Protein AF-A0A379FTN5-F1 (afdb_monomer)

Organism: Providencia rettgeri (NCBI:txid587)

Mean predicted aligned error: 8.95 Å

pLDDT: mean 90.16, std 12.16, range [34.38, 98.44]

Sequence (140 aa):
MTNKAKPIEITTGHDIQV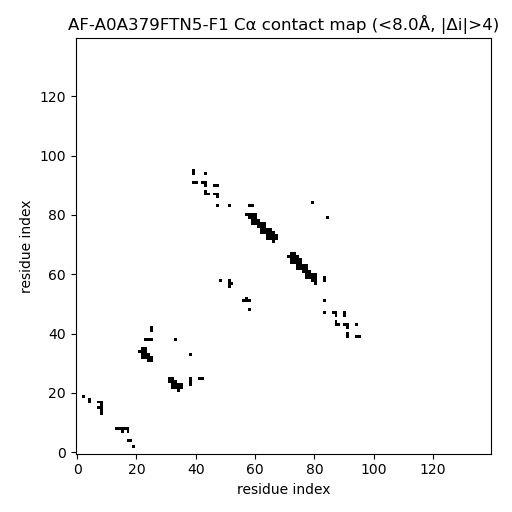ITREVYFVQPCNKSYFTEDAAINKYAHILASDEFSKLGKPTNEPDIKTQLPDGTPAFKRGAMLPEYIDRQAEIYRDLKRKLKKEKYILQLEKEWQKANTRFEEAKEDAVIKYGRLQEAITNK

Secondary structure (DSSP, 8-state):
-----HHHHHHTTTSS-------EE-TT-TT-EE-HHHHHHHHHHHHHHHHHHHTT--SBPPPEEEE-TTS-EEEEPPPBPHHHHHHHHHHHHHHHHHHHHHHHHHHHHHHHHHHHHHHHHHHHHHHHHHHHHHHHHHT-

Radius of gyration: 29.17 Å; Cα contacts (8 Å, |Δi|>4): 92; chains: 1; bounding box: 61×40×94 Å

Nearest PDB structures (foldseek):
  8qa2-assembly1_D  TM=3.337E-01  e=4.564E+00  Homo sapiens
  8qa3-assembly1_G  TM=3.221E-01  e=5.183E+00  Homo sapiens
  7qew-assembly1_G  TM=2.964E-01  e=5.183E+00  Homo sapiens
  8qa0-assembly1_G  TM=3.117E-01  e=7.125E+00  Homo sapiens
  4i3h-assembly1_B  TM=2.511E-01  e=8.091E+00  Streptococcus pneumoniae TIGR4

Solvent-accessible surface area (backbone atoms only — not comparable to full-atom values): 8169 Å² total; per-residue (Å²): 133,90,82,76,67,58,71,65,24,64,75,48,77,58,77,47,84,78,81,88,75,86,70,34,73,48,88,89,52,90,84,54,79,24,50,67,70,55,31,46,48,52,49,18,46,51,52,40,51,51,55,31,54,78,68,74,44,78,57,44,48,74,67,41,83,44,61,46,99,87,66,49,82,42,71,45,77,34,56,71,34,67,69,47,54,52,48,23,50,51,47,31,53,52,51,52,53,52,51,53,50,53,54,49,50,56,48,50,52,53,53,48,52,55,52,48,53,54,49,52,53,51,50,53,51,49,53,54,53,49,51,55,50,52,52,62,63,70,78,106

Foldseek 3Di:
DDPPPPPPCVVVVNPDDDDDDDWDDEPPPVDDTHDPLVNLLVNLLVVLVVVCVVVVHDQFDDWDWDADPVRHIDIHTGHGDPVSVVSSVVSSVVSVVVVVVVVVVVVVVVVVVVVVVVVVVVVVVVVVVVVVVVVVVVVD

Structure (mmCIF, N/CA/C/O backbone):
data_AF-A0A379FTN5-F1
#
_entry.id   AF-A0A379FTN5-F1
#
loop_
_atom_site.group_PDB
_atom_site.id
_atom_site.type_symbol
_atom_site.label_atom_id
_atom_site.label_alt_id
_atom_site.label_comp_id
_atom_site.label_asym_id
_atom_site.label_entity_id
_atom_site.label_seq_id
_atom_site.pdbx_PDB_ins_code
_atom_site.Cartn_x
_atom_site.Cartn_y
_atom_site.Cartn_z
_atom_site.occupancy
_atom_site.B_iso_or_equiv
_atom_site.auth_seq_id
_atom_site.auth_comp_id
_atom_site.auth_asym_id
_atom_site.auth_atom_id
_atom_site.pdbx_PDB_model_num
ATOM 1 N N . MET A 1 1 ? 20.422 -5.233 -5.081 1.00 34.38 1 MET A N 1
ATOM 2 C CA . MET A 1 1 ? 21.418 -5.647 -4.069 1.00 34.38 1 MET A CA 1
ATOM 3 C C . MET A 1 1 ? 21.218 -7.124 -3.758 1.00 34.38 1 MET A C 1
ATOM 5 O O . MET A 1 1 ? 20.137 -7.501 -3.329 1.00 34.38 1 MET A O 1
ATOM 9 N N . THR A 1 2 ? 22.209 -7.972 -4.032 1.00 41.53 2 THR A N 1
ATOM 10 C CA . THR A 1 2 ? 22.182 -9.409 -3.708 1.00 41.53 2 THR A CA 1
ATOM 11 C C . THR A 1 2 ? 22.594 -9.616 -2.251 1.00 41.53 2 THR A C 1
ATOM 13 O O . THR A 1 2 ? 23.786 -9.678 -1.951 1.00 41.53 2 THR A O 1
ATOM 16 N N . ASN A 1 3 ? 21.621 -9.701 -1.344 1.00 52.28 3 ASN A N 1
ATOM 17 C CA . ASN A 1 3 ? 21.870 -10.051 0.054 1.00 52.28 3 ASN A CA 1
ATOM 18 C C . ASN A 1 3 ? 22.209 -11.543 0.155 1.00 52.28 3 ASN A C 1
ATOM 20 O O . ASN A 1 3 ? 21.334 -12.402 0.122 1.00 52.28 3 ASN A O 1
ATOM 24 N N . LYS A 1 4 ? 23.505 -11.852 0.237 1.00 55.78 4 LYS A N 1
ATOM 25 C CA . LYS A 1 4 ? 24.010 -13.195 0.537 1.00 55.78 4 LYS A CA 1
ATOM 26 C C . LYS A 1 4 ? 23.887 -13.414 2.049 1.00 55.78 4 LYS A C 1
ATOM 28 O O . LYS A 1 4 ? 24.722 -12.922 2.800 1.00 55.78 4 LYS A O 1
ATOM 33 N N . ALA A 1 5 ? 22.866 -14.153 2.478 1.00 56.31 5 ALA A N 1
ATOM 34 C CA . ALA A 1 5 ? 22.556 -14.502 3.871 1.00 56.31 5 ALA A CA 1
ATOM 35 C C . ALA A 1 5 ? 23.572 -15.465 4.538 1.00 56.31 5 ALA A C 1
ATOM 37 O O . ALA A 1 5 ? 23.216 -16.356 5.295 1.00 56.31 5 ALA A O 1
ATOM 38 N N . LYS A 1 6 ? 24.865 -15.317 4.250 1.00 58.50 6 LYS A N 1
ATOM 39 C CA . LYS A 1 6 ? 25.876 -16.347 4.524 1.00 58.50 6 LYS A CA 1
ATOM 40 C C . LYS A 1 6 ? 26.436 -16.440 5.962 1.00 58.50 6 LYS A C 1
ATOM 42 O O . LYS A 1 6 ? 26.959 -17.501 6.264 1.00 58.50 6 LYS A O 1
ATOM 47 N N . PRO A 1 7 ? 26.362 -15.448 6.877 1.00 68.81 7 PRO A N 1
ATOM 48 C CA . PRO A 1 7 ? 27.017 -15.597 8.191 1.00 68.81 7 PRO A CA 1
ATOM 49 C C . PRO A 1 7 ? 26.287 -16.501 9.205 1.00 68.81 7 PRO A C 1
ATOM 51 O O . PRO A 1 7 ? 26.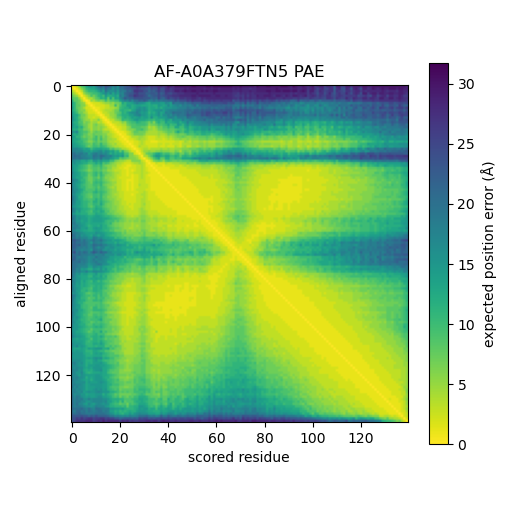924 -17.286 9.905 1.00 68.81 7 PRO A O 1
ATOM 54 N N . ILE A 1 8 ? 24.958 -16.397 9.306 1.00 69.12 8 ILE A N 1
ATOM 55 C CA . ILE A 1 8 ? 24.173 -17.053 10.374 1.00 69.12 8 ILE A CA 1
ATOM 56 C C . ILE A 1 8 ? 23.905 -18.527 10.053 1.00 69.12 8 ILE A C 1
ATOM 58 O O . ILE A 1 8 ? 24.042 -19.384 10.925 1.00 69.12 8 ILE A O 1
ATOM 62 N N . GLU A 1 9 ? 23.586 -18.833 8.796 1.00 68.50 9 GLU A N 1
ATOM 63 C CA . GLU A 1 9 ? 23.308 -20.203 8.342 1.00 68.50 9 GLU A CA 1
ATOM 64 C C . GLU A 1 9 ? 24.553 -21.093 8.491 1.00 68.50 9 GLU A C 1
ATOM 66 O O . GLU A 1 9 ? 24.469 -22.198 9.015 1.00 68.50 9 GLU A O 1
ATOM 71 N N . ILE A 1 10 ? 25.738 -20.572 8.142 1.00 75.69 10 ILE A N 1
ATOM 72 C CA . ILE A 1 10 ? 27.012 -21.296 8.291 1.00 75.69 10 ILE A CA 1
ATOM 73 C C . ILE A 1 10 ? 27.337 -21.553 9.770 1.00 75.69 10 ILE A C 1
ATOM 75 O O . ILE A 1 10 ? 27.762 -22.648 10.125 1.00 75.69 10 ILE A O 1
ATOM 79 N N . THR A 1 11 ? 27.107 -20.567 10.643 1.00 75.12 11 THR A N 1
ATOM 80 C CA . THR A 1 11 ? 27.388 -20.683 12.088 1.00 75.12 11 THR A CA 1
ATOM 81 C C . THR A 1 11 ? 26.477 -21.703 12.778 1.00 75.12 11 THR A C 1
ATOM 83 O O . THR A 1 11 ? 26.866 -22.313 13.768 1.00 75.12 11 THR A O 1
ATOM 86 N N . THR A 1 12 ? 25.270 -21.906 12.250 1.00 77.94 12 THR A N 1
ATOM 87 C CA . THR A 1 12 ? 24.256 -22.811 12.814 1.00 77.94 12 THR A CA 1
ATOM 88 C C . THR A 1 12 ? 24.236 -24.180 12.140 1.00 77.94 12 THR A C 1
ATOM 90 O O . THR A 1 12 ? 23.307 -24.943 12.355 1.00 77.94 12 THR A O 1
ATOM 93 N N . GLY A 1 13 ? 25.214 -24.504 11.287 1.00 79.75 13 GLY A N 1
ATOM 94 C CA . GLY A 1 13 ? 25.209 -25.779 10.564 1.00 79.75 13 GLY A CA 1
ATOM 95 C C . GLY A 1 13 ? 24.035 -25.934 9.589 1.00 79.75 13 GLY A C 1
ATOM 96 O O . GLY A 1 13 ? 23.732 -27.051 9.190 1.00 79.75 13 GLY A O 1
ATOM 97 N N . HIS A 1 14 ? 23.423 -24.826 9.156 1.00 76.62 14 HIS A N 1
ATOM 98 C CA . HIS A 1 14 ? 22.180 -24.758 8.376 1.00 76.62 14 HIS A CA 1
ATOM 99 C C . HIS A 1 14 ? 20.909 -25.172 9.137 1.00 76.62 14 HIS A C 1
ATOM 101 O O . HIS A 1 14 ? 19.857 -25.318 8.513 1.00 76.62 14 HIS A O 1
ATOM 107 N N . ASP A 1 15 ? 20.961 -25.273 10.469 1.00 82.38 15 ASP A N 1
ATOM 108 C CA . ASP A 1 15 ? 19.770 -25.497 11.300 1.00 82.38 15 ASP A CA 1
ATOM 109 C C . ASP A 1 15 ? 18.821 -24.283 11.298 1.00 82.38 15 ASP A C 1
ATOM 111 O O . ASP A 1 15 ? 17.623 -24.415 11.555 1.00 82.38 15 ASP A O 1
ATOM 115 N N . ILE A 1 16 ? 19.332 -23.087 10.977 1.00 77.06 16 ILE A N 1
ATOM 116 C CA . ILE A 1 16 ? 18.539 -21.865 10.811 1.00 77.06 16 ILE A CA 1
ATOM 117 C C . ILE A 1 16 ? 18.613 -21.396 9.356 1.00 77.06 16 ILE A C 1
ATOM 119 O O . ILE A 1 16 ? 19.700 -21.155 8.838 1.00 77.06 16 ILE A O 1
ATOM 123 N N . GLN A 1 17 ? 17.449 -21.196 8.726 1.00 77.31 17 GLN A N 1
ATOM 124 C CA . GLN A 1 17 ? 17.321 -20.574 7.402 1.00 77.31 17 GLN A CA 1
ATOM 125 C C . GLN A 1 17 ? 16.958 -19.092 7.527 1.00 77.31 17 GLN A C 1
ATOM 127 O O . GLN A 1 17 ? 15.983 -18.730 8.194 1.00 77.31 17 GLN A O 1
ATOM 132 N N . VAL A 1 18 ? 17.711 -18.222 6.854 1.00 77.06 18 VAL A N 1
ATOM 133 C CA . VAL A 1 18 ? 17.463 -16.779 6.835 1.00 77.06 18 VAL A CA 1
ATOM 134 C C . VAL A 1 18 ? 16.762 -16.402 5.532 1.00 77.06 18 VAL A C 1
ATOM 136 O O . VAL A 1 18 ? 17.358 -16.371 4.459 1.00 77.06 18 VAL A O 1
ATOM 139 N N . ILE A 1 19 ? 15.482 -16.042 5.635 1.00 77.12 19 ILE A N 1
ATOM 140 C CA . ILE A 1 19 ? 14.673 -15.623 4.485 1.00 77.12 19 ILE A CA 1
ATOM 141 C C . ILE A 1 19 ? 14.577 -14.097 4.456 1.00 77.12 19 ILE A C 1
ATOM 143 O O . ILE A 1 19 ? 14.063 -13.471 5.386 1.00 77.12 19 ILE A O 1
ATOM 147 N N . THR A 1 20 ? 15.035 -13.483 3.365 1.00 81.38 20 THR A N 1
ATOM 148 C CA . THR A 1 20 ? 14.809 -12.058 3.106 1.00 81.38 20 THR A CA 1
ATOM 149 C C . THR A 1 20 ? 13.404 -11.843 2.549 1.00 81.38 20 THR A C 1
ATOM 151 O O . THR A 1 20 ? 12.970 -12.523 1.622 1.00 81.38 20 THR A O 1
ATOM 154 N N . ARG A 1 21 ? 12.675 -10.878 3.116 1.00 81.06 21 ARG A N 1
ATOM 155 C CA . ARG A 1 21 ? 11.342 -10.480 2.646 1.00 81.06 21 ARG A CA 1
ATOM 156 C C . ARG A 1 21 ? 11.195 -8.968 2.666 1.00 81.06 21 ARG A C 1
ATOM 158 O O . ARG A 1 21 ? 11.760 -8.307 3.536 1.00 81.06 21 ARG A O 1
ATOM 165 N N . GLU A 1 22 ? 10.423 -8.443 1.724 1.00 86.50 22 GLU A N 1
ATOM 166 C CA . GLU A 1 22 ? 10.008 -7.043 1.748 1.00 86.50 22 GLU A CA 1
ATOM 167 C C . GLU A 1 22 ? 9.098 -6.801 2.956 1.00 86.50 22 GLU A C 1
ATOM 169 O O . GLU A 1 22 ? 8.209 -7.602 3.265 1.00 86.50 22 GLU A O 1
ATOM 174 N N . VAL A 1 23 ? 9.352 -5.704 3.666 1.00 88.62 23 VAL A N 1
ATOM 175 C CA . VAL A 1 23 ? 8.575 -5.283 4.831 1.00 88.62 23 VAL A CA 1
ATOM 176 C C . VAL A 1 23 ? 8.198 -3.818 4.696 1.00 88.62 23 VAL A C 1
ATOM 178 O O . VAL A 1 23 ? 8.932 -3.018 4.120 1.00 88.62 23 VAL A O 1
ATOM 181 N N . TYR A 1 24 ? 7.051 -3.477 5.263 1.00 89.81 24 TYR A N 1
ATOM 182 C CA . TYR A 1 24 ? 6.434 -2.166 5.152 1.00 89.81 24 TYR A CA 1
ATOM 183 C C . TYR A 1 24 ? 6.297 -1.566 6.546 1.00 89.81 24 TYR A C 1
ATOM 185 O O . TYR A 1 24 ? 6.015 -2.278 7.510 1.00 89.81 24 TYR A O 1
ATOM 193 N N . PHE A 1 25 ? 6.470 -0.255 6.661 1.00 89.94 25 PHE A N 1
ATOM 194 C CA . PHE A 1 25 ? 6.191 0.489 7.885 1.00 89.94 25 PHE A CA 1
ATOM 195 C C . PHE A 1 25 ? 5.044 1.464 7.617 1.00 89.94 25 PHE A C 1
ATOM 197 O O . PHE A 1 25 ? 4.897 1.971 6.508 1.00 89.94 25 PHE A O 1
ATOM 204 N N . VAL A 1 26 ? 4.218 1.718 8.629 1.00 88.12 26 VAL A N 1
ATOM 205 C CA . VAL A 1 26 ? 3.073 2.633 8.521 1.00 88.12 26 VAL A CA 1
ATOM 206 C C . VAL A 1 26 ? 3.236 3.716 9.574 1.00 88.12 26 VAL A C 1
ATOM 208 O O . VAL A 1 26 ? 3.224 3.420 10.766 1.00 88.12 26 VAL A O 1
ATOM 211 N N . GLN A 1 27 ? 3.389 4.973 9.163 1.00 84.94 27 GLN A N 1
ATOM 212 C CA . GLN A 1 27 ? 3.440 6.098 10.099 1.00 84.94 27 GLN A CA 1
ATOM 213 C C . GLN A 1 27 ? 2.025 6.495 10.555 1.00 84.94 27 GLN A C 1
ATOM 215 O O . GLN A 1 27 ? 1.091 6.411 9.755 1.00 84.94 27 GLN A O 1
ATOM 220 N N . PRO A 1 28 ? 1.840 6.901 11.829 1.00 77.31 28 PRO A N 1
ATOM 221 C CA . PRO A 1 28 ? 2.860 7.198 12.850 1.00 77.31 28 PRO A CA 1
ATOM 222 C C . PRO A 1 28 ? 3.274 6.003 13.746 1.00 77.31 28 PRO A C 1
ATOM 224 O O . PRO A 1 28 ? 3.774 6.199 14.853 1.00 77.31 28 PRO A O 1
ATOM 227 N N . CYS A 1 29 ? 3.059 4.743 13.344 1.00 72.06 29 CYS A N 1
ATOM 228 C CA . CYS A 1 29 ? 3.434 3.583 14.165 1.00 72.06 29 CYS A CA 1
ATOM 229 C C . CYS A 1 29 ? 4.958 3.337 14.134 1.00 72.06 29 CYS A C 1
ATOM 231 O O . CYS A 1 29 ? 5.471 2.605 13.294 1.00 72.06 29 CYS A O 1
ATOM 233 N N . ASN A 1 30 ? 5.691 3.918 15.087 1.00 63.62 30 ASN A N 1
ATOM 234 C CA . ASN A 1 30 ? 7.161 4.010 15.067 1.00 63.62 30 ASN A CA 1
ATOM 235 C C . ASN A 1 30 ? 7.958 2.695 15.244 1.00 63.62 30 ASN A C 1
ATOM 237 O O . ASN A 1 30 ? 9.183 2.759 15.306 1.00 63.62 30 ASN A O 1
ATOM 241 N N . LYS A 1 31 ? 7.331 1.512 15.376 1.00 67.44 31 LYS A N 1
ATOM 242 C CA . LYS A 1 31 ? 8.059 0.270 15.743 1.00 67.44 31 LYS A CA 1
ATOM 243 C C . LYS A 1 31 ? 7.553 -1.035 15.113 1.00 67.44 31 LYS A C 1
ATOM 245 O O . LYS A 1 31 ? 7.967 -2.106 15.548 1.00 67.44 31 LYS A O 1
ATOM 250 N N . SER A 1 32 ? 6.671 -0.986 14.116 1.00 79.69 32 SER A N 1
ATOM 251 C CA . SER A 1 32 ? 6.078 -2.207 13.554 1.00 79.69 32 SER A CA 1
ATOM 252 C C . SER A 1 32 ? 6.373 -2.353 12.067 1.00 79.69 32 SER A C 1
ATOM 254 O O . SER A 1 32 ? 6.045 -1.475 11.272 1.00 79.69 32 SER A O 1
ATOM 256 N N . TYR A 1 33 ? 6.971 -3.492 11.719 1.00 87.06 33 TYR A N 1
ATOM 257 C CA . TYR A 1 33 ? 7.145 -3.951 10.347 1.00 87.06 33 TYR A CA 1
ATOM 258 C C . TYR A 1 33 ? 6.000 -4.890 9.980 1.00 87.06 33 TYR A C 1
ATOM 260 O O . TYR A 1 33 ? 5.640 -5.781 10.752 1.00 87.06 33 TYR A O 1
ATOM 268 N N . PHE A 1 34 ? 5.445 -4.700 8.794 1.00 89.50 34 PHE A N 1
ATOM 269 C CA . PHE A 1 34 ? 4.262 -5.395 8.314 1.00 89.50 34 PHE A CA 1
ATOM 270 C C . PHE A 1 34 ? 4.538 -6.073 6.974 1.00 89.50 34 PHE A C 1
ATOM 272 O O . PHE A 1 34 ? 5.400 -5.644 6.204 1.00 89.50 34 PHE A O 1
ATOM 279 N N . THR A 1 35 ? 3.761 -7.110 6.670 1.00 91.75 35 THR A N 1
ATOM 280 C CA . THR A 1 35 ? 3.547 -7.521 5.277 1.00 91.75 35 THR A CA 1
ATOM 281 C C . THR A 1 35 ? 2.778 -6.422 4.539 1.00 91.75 35 THR A C 1
ATOM 283 O O . THR A 1 35 ? 2.126 -5.596 5.177 1.00 91.75 35 THR A O 1
ATOM 286 N N . GLU A 1 36 ? 2.814 -6.417 3.205 1.00 93.19 36 GLU A N 1
ATOM 287 C CA . GLU A 1 36 ? 2.089 -5.421 2.399 1.00 93.19 36 GLU A CA 1
ATOM 288 C C . GLU A 1 36 ? 0.605 -5.345 2.786 1.00 93.19 36 GLU A C 1
ATOM 290 O O . GLU A 1 36 ? 0.091 -4.280 3.120 1.00 93.19 36 GLU A O 1
ATOM 295 N N . ASP A 1 37 ? -0.067 -6.495 2.839 1.00 94.19 37 ASP A N 1
ATOM 296 C CA . ASP A 1 37 ? -1.489 -6.563 3.171 1.00 94.19 37 ASP A CA 1
ATOM 297 C C . ASP A 1 37 ? -1.790 -6.059 4.585 1.00 94.19 37 ASP A C 1
ATOM 299 O O . ASP A 1 37 ? -2.777 -5.346 4.786 1.00 94.19 37 ASP A O 1
ATOM 303 N N . ALA A 1 38 ? -0.933 -6.380 5.558 1.00 93.62 38 ALA A N 1
ATOM 304 C CA . ALA A 1 38 ? -1.090 -5.899 6.924 1.00 93.62 38 ALA A CA 1
ATOM 305 C C . ALA A 1 38 ? -0.837 -4.387 7.028 1.00 93.62 38 ALA A C 1
ATOM 307 O O . ALA A 1 38 ? -1.554 -3.702 7.758 1.00 93.62 38 ALA A O 1
ATOM 308 N N . ALA A 1 39 ? 0.125 -3.853 6.270 1.00 94.38 39 ALA A N 1
ATOM 309 C CA . ALA A 1 39 ? 0.398 -2.422 6.208 1.00 94.38 39 ALA A CA 1
ATOM 310 C C . ALA A 1 39 ? -0.780 -1.653 5.607 1.00 94.38 39 ALA A C 1
ATOM 312 O O . ALA A 1 39 ? -1.238 -0.678 6.200 1.00 94.38 39 ALA A O 1
ATOM 313 N N . ILE A 1 40 ? -1.325 -2.123 4.480 1.00 96.12 40 ILE A N 1
ATOM 314 C CA . ILE A 1 40 ? -2.492 -1.501 3.843 1.00 96.12 40 ILE A CA 1
ATOM 315 C C . ILE A 1 40 ? -3.696 -1.558 4.781 1.00 96.12 40 ILE A C 1
ATOM 317 O O . ILE A 1 40 ? -4.382 -0.555 4.951 1.00 96.12 40 ILE A O 1
ATOM 321 N N . ASN A 1 41 ? -3.938 -2.699 5.432 1.00 95.94 41 ASN A N 1
ATOM 322 C CA . ASN A 1 41 ? -5.033 -2.836 6.392 1.00 95.94 41 ASN A CA 1
ATOM 323 C C . ASN A 1 41 ? -4.879 -1.875 7.578 1.00 95.94 41 ASN A C 1
ATOM 325 O O . ASN A 1 41 ? -5.833 -1.197 7.964 1.00 95.94 41 ASN A O 1
ATOM 329 N N . LYS A 1 42 ? -3.661 -1.764 8.121 1.00 94.94 42 LYS A N 1
ATOM 330 C CA . LYS A 1 42 ? -3.351 -0.828 9.202 1.00 94.94 42 LYS A CA 1
ATOM 331 C C . LYS A 1 42 ? -3.546 0.621 8.765 1.00 94.94 42 LYS A C 1
ATOM 333 O O . LYS A 1 42 ? -4.114 1.404 9.523 1.00 94.94 42 LYS A O 1
ATOM 338 N N . TYR A 1 43 ? -3.105 0.970 7.562 1.00 95.62 43 TYR A N 1
ATOM 339 C CA . TYR A 1 43 ? -3.256 2.314 7.022 1.00 95.62 43 TYR A CA 1
ATOM 340 C C . TYR A 1 43 ? -4.725 2.655 6.751 1.00 95.62 43 TYR A C 1
ATOM 342 O O . TYR A 1 43 ? -5.183 3.720 7.154 1.00 95.62 43 TYR A O 1
ATOM 350 N N . ALA A 1 44 ? -5.499 1.718 6.196 1.00 97.19 44 ALA A N 1
ATOM 351 C CA . ALA A 1 44 ? -6.941 1.867 6.012 1.00 97.19 44 ALA A CA 1
ATOM 352 C C . ALA A 1 44 ? -7.663 2.144 7.337 1.00 97.19 44 ALA A C 1
ATOM 354 O O . ALA A 1 44 ? -8.501 3.037 7.405 1.00 97.19 44 ALA A O 1
ATOM 355 N N . HIS A 1 45 ? -7.292 1.434 8.408 1.00 95.31 45 HIS A N 1
ATOM 356 C CA . HIS A 1 45 ? -7.826 1.694 9.744 1.00 95.31 45 HIS A CA 1
ATOM 357 C C . HIS A 1 45 ? -7.473 3.097 10.256 1.00 95.31 45 HIS A C 1
ATOM 359 O O . HIS A 1 45 ? -8.308 3.750 10.871 1.00 95.31 45 HIS A O 1
ATOM 365 N N . ILE A 1 46 ? -6.241 3.571 10.049 1.00 95.00 46 ILE A N 1
ATOM 366 C CA . ILE A 1 46 ? -5.839 4.924 10.473 1.00 95.00 46 ILE A CA 1
ATOM 367 C C . ILE A 1 46 ? -6.681 5.979 9.748 1.00 95.00 46 ILE A C 1
ATOM 369 O O . ILE A 1 46 ? -7.206 6.879 10.396 1.00 95.00 46 ILE A O 1
ATOM 373 N N . LEU A 1 47 ? -6.856 5.833 8.433 1.00 96.44 47 LEU A N 1
ATOM 374 C CA . LEU A 1 47 ? -7.651 6.758 7.627 1.00 96.44 47 LEU A CA 1
ATOM 375 C C . LEU A 1 47 ? -9.133 6.743 8.024 1.00 96.44 47 LEU A C 1
ATOM 377 O O . LEU A 1 47 ? -9.704 7.804 8.251 1.00 96.44 47 LEU A O 1
ATOM 381 N N . ALA A 1 48 ? -9.738 5.561 8.175 1.00 97.25 48 ALA A N 1
ATOM 382 C CA . ALA A 1 48 ? -11.130 5.438 8.612 1.00 97.25 48 ALA A CA 1
ATOM 383 C C . ALA A 1 48 ? -11.345 6.066 9.997 1.00 97.25 48 ALA A C 1
ATOM 385 O O . ALA A 1 48 ? -12.312 6.792 10.216 1.00 97.25 48 ALA A O 1
ATOM 386 N N . SER A 1 49 ? -10.426 5.813 10.935 1.00 95.88 49 SER A N 1
ATOM 387 C CA . SER A 1 49 ? -10.497 6.373 12.286 1.00 95.88 49 SER A CA 1
ATOM 388 C C . SER A 1 49 ? -10.389 7.897 12.279 1.00 95.88 49 SER A C 1
ATOM 390 O O . SER A 1 49 ? -11.065 8.548 13.071 1.00 95.88 49 SER A O 1
ATOM 392 N N . ASP A 1 50 ? -9.552 8.464 11.410 1.00 96.06 50 ASP A N 1
ATOM 393 C CA . ASP A 1 50 ? -9.415 9.911 11.245 1.00 96.06 50 ASP A CA 1
ATOM 394 C C . ASP A 1 50 ? -10.678 10.535 10.623 1.00 96.06 50 ASP A C 1
ATOM 396 O O . ASP A 1 50 ? -11.166 11.550 11.120 1.00 96.06 50 ASP A O 1
ATOM 400 N N . GLU A 1 51 ? -11.271 9.895 9.605 1.00 97.31 51 GLU A N 1
ATOM 401 C CA . GLU A 1 51 ? -12.560 10.310 9.027 1.00 97.31 51 GLU A CA 1
ATOM 402 C C . GLU A 1 51 ? -13.673 10.330 10.088 1.00 97.31 51 GLU A C 1
ATOM 404 O O . GLU A 1 51 ? -14.370 11.333 10.241 1.00 97.31 51 GLU A O 1
ATOM 409 N N . PHE A 1 52 ? -13.814 9.252 10.864 1.00 97.56 52 PHE A N 1
ATOM 410 C CA . PHE A 1 52 ? -14.831 9.14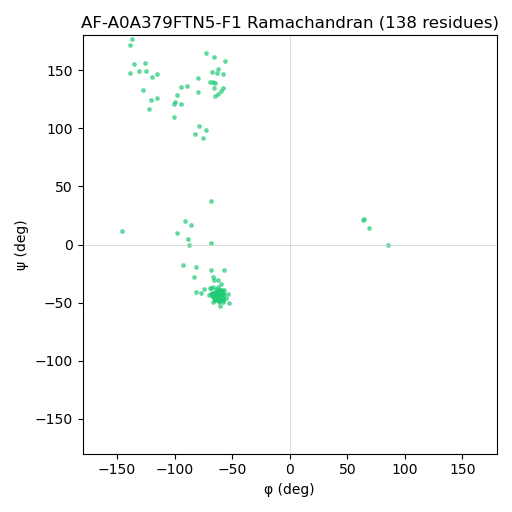9 11.915 1.00 97.56 52 PHE A CA 1
ATOM 411 C C . PHE A 1 52 ? -14.609 10.169 13.035 1.00 97.56 52 PHE A C 1
ATOM 413 O O . PHE A 1 52 ? -15.561 10.823 13.462 1.00 97.56 52 PHE A O 1
ATOM 420 N N . SER A 1 53 ? -13.354 10.359 13.452 1.00 96.31 53 SER A N 1
ATOM 421 C CA . SER A 1 53 ? -12.972 11.355 14.458 1.00 96.31 53 SER A CA 1
ATOM 422 C C . SER A 1 53 ? -13.379 12.770 14.036 1.00 96.31 53 SER A C 1
ATOM 424 O O . SER A 1 53 ? -14.021 13.487 14.804 1.00 96.31 53 SER A O 1
ATOM 426 N N . LYS A 1 54 ? -13.106 13.154 12.780 1.00 97.62 54 LYS A N 1
ATOM 427 C CA . LYS A 1 54 ? -13.500 14.462 12.224 1.00 97.62 54 LYS A CA 1
ATOM 428 C C . LYS A 1 54 ? -15.012 14.671 12.180 1.00 97.62 54 LYS A C 1
ATOM 430 O O . LYS A 1 54 ? -15.470 15.803 12.290 1.00 97.62 54 LYS A O 1
ATOM 435 N N . LEU A 1 55 ? -15.777 13.594 12.021 1.00 96.75 55 LEU A N 1
ATOM 436 C CA . LEU A 1 55 ? -17.239 13.619 12.007 1.00 96.75 55 LEU A CA 1
ATOM 437 C C . LEU A 1 55 ? -17.862 13.487 13.405 1.00 96.75 55 LEU A C 1
ATOM 439 O O . LEU A 1 55 ? -19.086 13.473 13.518 1.00 96.75 55 LEU A O 1
ATOM 443 N N . GLY A 1 56 ? -17.054 13.351 14.463 1.00 96.31 56 GLY A N 1
ATOM 444 C CA . GLY A 1 56 ? -17.544 13.094 15.819 1.00 96.31 56 GLY A CA 1
ATOM 445 C C . GLY A 1 56 ? -18.278 11.755 15.957 1.00 96.31 56 GLY A C 1
ATOM 446 O O . GLY A 1 56 ? -19.081 11.589 16.875 1.00 96.31 56 GLY A O 1
ATOM 447 N N . LYS A 1 57 ? -18.041 10.808 15.041 1.00 95.88 57 LYS A N 1
ATOM 448 C CA . LYS A 1 57 ? -18.681 9.492 15.045 1.00 95.88 57 LYS A CA 1
ATOM 449 C C . LYS A 1 57 ? -17.858 8.497 15.869 1.00 95.88 57 LYS A C 1
ATOM 451 O O . LYS A 1 57 ? -16.637 8.439 15.706 1.00 95.88 57 LYS A O 1
ATOM 456 N N . PRO A 1 58 ? -18.493 7.675 16.720 1.00 95.19 58 PRO A N 1
ATOM 457 C CA . PRO A 1 58 ? -17.795 6.592 17.398 1.00 95.19 58 PRO A CA 1
ATOM 458 C C . PRO A 1 58 ? -17.362 5.512 16.396 1.00 95.19 58 PRO A C 1
ATOM 460 O O . PRO A 1 58 ? -18.037 5.273 15.400 1.00 95.19 58 PRO A O 1
ATOM 463 N N . THR A 1 59 ? -16.246 4.833 16.663 1.00 96.25 59 THR A N 1
ATOM 464 C CA . THR A 1 59 ? -15.798 3.659 15.881 1.00 96.25 59 THR A CA 1
ATOM 465 C C . THR A 1 59 ? -16.284 2.338 16.480 1.00 96.25 59 THR A C 1
ATOM 467 O O . THR A 1 59 ? -16.273 1.296 15.825 1.00 96.25 59 THR A O 1
ATOM 470 N N . ASN A 1 60 ? -16.690 2.373 17.749 1.00 96.44 60 ASN A N 1
ATOM 471 C CA . ASN A 1 60 ? -17.087 1.226 18.547 1.00 96.44 60 ASN A CA 1
ATOM 472 C C . ASN A 1 60 ? -18.366 1.545 19.321 1.00 96.44 60 ASN A C 1
ATOM 474 O O . ASN A 1 60 ? -18.624 2.701 19.656 1.00 96.44 60 ASN A O 1
ATOM 478 N N . GLU A 1 61 ? -19.110 0.500 19.660 1.00 96.06 61 GLU A N 1
ATOM 479 C CA . GLU A 1 61 ? -20.100 0.544 20.732 1.00 96.06 61 GLU A CA 1
ATOM 480 C C . GLU A 1 61 ? -19.448 0.985 22.059 1.00 96.06 61 GLU A C 1
ATOM 482 O O . GLU A 1 61 ? -18.232 0.830 22.229 1.00 96.06 61 GLU A O 1
ATOM 487 N N . PRO A 1 62 ? -20.223 1.507 23.024 1.00 95.12 62 PRO A N 1
ATOM 488 C CA . PRO A 1 62 ? -19.711 1.824 24.351 1.00 95.12 62 PRO A CA 1
ATOM 489 C C . PRO A 1 62 ? -19.102 0.606 25.058 1.00 95.12 62 PRO A C 1
ATOM 491 O O . PRO A 1 62 ? -19.580 -0.524 24.929 1.00 95.12 62 PRO A O 1
ATOM 494 N N . ASP A 1 63 ? -18.067 0.849 25.860 1.00 94.81 63 ASP A N 1
ATOM 495 C CA . ASP A 1 63 ? -17.455 -0.189 26.686 1.00 94.81 63 ASP A CA 1
ATOM 496 C C . ASP A 1 63 ? -18.424 -0.676 27.775 1.00 94.81 63 ASP A C 1
ATOM 498 O O . ASP A 1 63 ? -19.131 0.103 28.420 1.00 94.81 63 ASP A O 1
ATOM 502 N N . ILE A 1 64 ? -18.431 -1.987 28.013 1.00 94.75 64 ILE A N 1
ATOM 503 C CA . ILE A 1 64 ? -19.334 -2.642 28.961 1.00 94.75 64 ILE A CA 1
ATOM 504 C C . ILE A 1 64 ? -18.578 -2.898 30.265 1.00 94.75 64 ILE A C 1
ATOM 506 O O . ILE A 1 64 ? -17.560 -3.594 30.276 1.00 94.75 64 ILE A O 1
ATOM 510 N N . LYS A 1 65 ? -19.088 -2.375 31.387 1.00 94.38 65 LYS A N 1
ATOM 511 C CA . LYS A 1 65 ? -18.582 -2.722 32.724 1.00 94.38 65 LYS A CA 1
ATOM 512 C C . LYS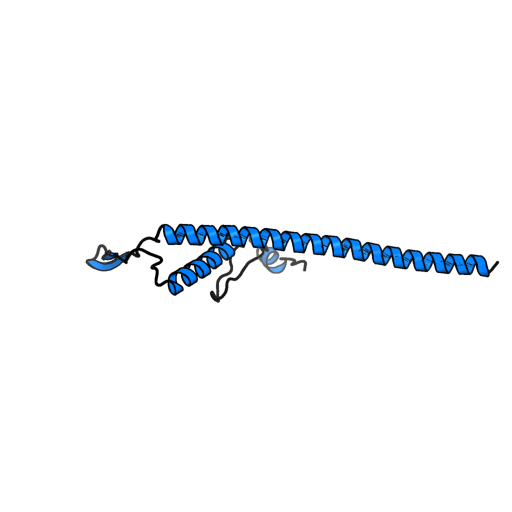 A 1 65 ? -18.798 -4.210 32.988 1.00 94.38 65 LYS A C 1
ATOM 514 O O . LYS A 1 65 ? -19.905 -4.716 32.837 1.00 94.38 65 LYS A O 1
ATOM 519 N N . THR A 1 66 ? -17.747 -4.894 33.409 1.00 92.88 66 THR A N 1
ATOM 520 C CA . THR A 1 66 ? -17.759 -6.318 33.752 1.00 92.88 66 THR A CA 1
ATOM 521 C C . THR A 1 66 ? -16.964 -6.540 35.037 1.00 92.88 66 THR A C 1
ATOM 523 O O . THR A 1 66 ? -16.394 -5.604 35.596 1.00 92.88 66 THR A O 1
ATOM 526 N N . GLN A 1 67 ? -16.934 -7.771 35.531 1.00 94.69 67 GLN A N 1
ATOM 527 C CA . GLN A 1 67 ? -16.042 -8.177 36.612 1.00 94.69 67 GLN A CA 1
ATOM 528 C C . GLN A 1 67 ? -15.215 -9.380 36.167 1.00 94.69 67 GLN A C 1
ATOM 530 O O . GLN A 1 67 ? -15.660 -10.174 35.333 1.00 94.69 67 GLN A O 1
ATOM 535 N N . LEU A 1 68 ? -13.997 -9.482 36.691 1.00 91.56 68 LEU A N 1
ATOM 536 C CA . LEU A 1 68 ? -13.209 -10.708 36.633 1.00 91.56 68 LEU A CA 1
ATOM 537 C C . LEU A 1 68 ? -13.804 -11.755 37.597 1.00 91.56 68 LEU A C 1
ATOM 539 O O . LEU A 1 68 ? -14.603 -11.400 38.466 1.00 91.56 68 LEU A O 1
ATOM 543 N N . PRO A 1 69 ? -13.431 -13.044 37.476 1.00 92.44 69 PRO A N 1
ATOM 544 C CA . PRO A 1 69 ? -13.955 -14.100 38.349 1.00 92.44 69 PRO A CA 1
ATOM 545 C C . PRO A 1 69 ? -13.728 -13.872 39.853 1.00 92.44 69 PRO A C 1
ATOM 547 O O . PRO A 1 69 ? -14.449 -14.435 40.668 1.00 92.44 69 PRO A O 1
ATOM 550 N N . ASP A 1 70 ? -12.745 -13.050 40.219 1.00 94.19 70 ASP A N 1
ATOM 551 C CA . ASP A 1 70 ? -12.412 -12.674 41.597 1.00 94.19 70 ASP A CA 1
ATOM 552 C C . ASP A 1 70 ? -13.190 -11.443 42.115 1.00 94.19 70 ASP A C 1
ATOM 554 O O . ASP A 1 70 ? -12.941 -10.976 43.224 1.00 94.19 70 ASP A O 1
ATOM 558 N N . GLY A 1 71 ? -14.130 -10.909 41.325 1.00 92.31 71 GLY A N 1
ATOM 559 C CA . GLY A 1 71 ? -14.924 -9.722 41.658 1.00 92.31 71 GLY A CA 1
ATOM 560 C C . GLY A 1 71 ? -14.252 -8.388 41.314 1.00 92.31 71 GLY A C 1
ATOM 561 O O . GLY A 1 71 ? -14.855 -7.331 41.516 1.00 92.31 71 GLY A O 1
ATOM 562 N N . THR A 1 72 ? -13.034 -8.395 40.760 1.00 95.50 72 THR A N 1
ATOM 563 C CA . THR A 1 72 ? -12.336 -7.164 40.362 1.00 95.50 72 THR A CA 1
ATOM 564 C C . THR A 1 72 ? -13.089 -6.459 39.224 1.00 95.50 72 THR A C 1
ATOM 566 O O . THR A 1 72 ? -13.365 -7.092 38.198 1.00 95.50 72 THR A O 1
ATOM 569 N N . PRO A 1 73 ? -13.404 -5.151 39.340 1.00 94.81 73 PRO A N 1
ATOM 570 C CA . PRO A 1 73 ? -14.020 -4.390 38.257 1.00 94.81 73 PRO A CA 1
ATOM 571 C C . PRO A 1 73 ? -13.143 -4.370 37.001 1.00 94.81 73 PRO A C 1
ATOM 573 O O . PRO A 1 73 ? -11.954 -4.065 37.057 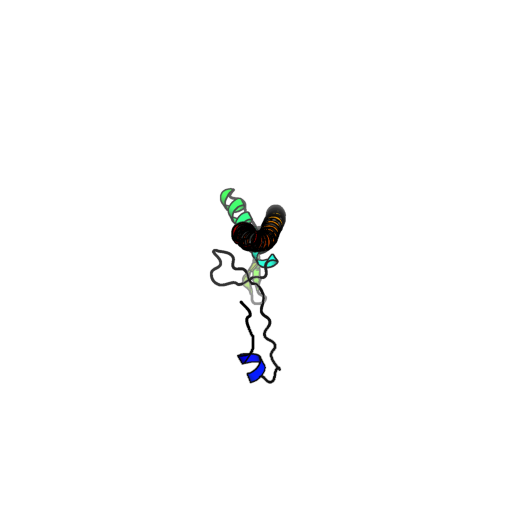1.00 94.81 73 PRO A O 1
ATOM 576 N N . ALA A 1 74 ? -13.750 -4.644 35.854 1.00 94.06 74 ALA A N 1
ATOM 577 C CA . ALA A 1 74 ? -13.104 -4.642 34.551 1.00 94.06 74 ALA A CA 1
ATOM 578 C C . ALA A 1 74 ? -14.016 -3.997 33.498 1.00 94.06 74 ALA A C 1
ATOM 580 O O . ALA A 1 74 ? -15.190 -3.710 33.740 1.00 94.06 74 ALA A O 1
ATOM 581 N N . PHE A 1 75 ? -13.482 -3.785 32.299 1.00 92.81 75 PHE A N 1
ATOM 582 C CA . PHE A 1 75 ? -14.248 -3.295 31.158 1.00 92.81 75 PHE A CA 1
ATOM 583 C C . PHE A 1 75 ? -14.031 -4.216 29.965 1.00 92.81 75 PHE A C 1
ATOM 585 O O . PHE A 1 75 ? -12.902 -4.582 29.636 1.00 92.81 75 PHE A O 1
ATOM 592 N N . LYS A 1 76 ? -15.125 -4.587 29.306 1.00 92.19 76 LYS A N 1
ATOM 593 C CA . LYS A 1 76 ? -15.105 -5.246 28.008 1.00 92.19 76 LYS A CA 1
ATOM 594 C C . LYS A 1 76 ? -15.248 -4.172 26.940 1.00 92.19 76 LYS A C 1
ATOM 596 O O . LYS A 1 76 ? -16.248 -3.459 26.921 1.00 92.19 76 LYS A O 1
ATOM 601 N N . ARG A 1 77 ? -14.258 -4.088 26.051 1.00 92.25 77 ARG A N 1
ATOM 602 C CA . ARG A 1 77 ? -14.284 -3.132 24.943 1.00 92.25 77 ARG A CA 1
ATOM 603 C C . ARG A 1 77 ? -15.519 -3.354 24.068 1.00 92.25 77 ARG A C 1
ATOM 605 O O . ARG A 1 77 ? -15.820 -4.504 23.729 1.00 92.25 77 ARG A O 1
ATOM 612 N N . GLY A 1 78 ? -16.202 -2.277 23.697 1.00 94.06 78 GLY A N 1
ATOM 613 C CA . GLY A 1 78 ? -17.340 -2.352 22.788 1.00 94.06 78 GLY A CA 1
ATOM 614 C C . GLY A 1 78 ? -16.938 -2.853 21.397 1.00 94.06 78 GLY A C 1
ATOM 615 O O . GLY A 1 78 ? -15.814 -2.637 20.924 1.00 94.06 78 GLY A O 1
ATOM 616 N N . ALA A 1 79 ? -17.853 -3.566 20.740 1.00 95.06 79 ALA A N 1
ATOM 617 C CA . ALA A 1 79 ? -17.630 -4.077 19.390 1.00 95.06 79 ALA A CA 1
ATOM 618 C C . ALA A 1 79 ? -17.419 -2.922 18.400 1.00 95.06 79 ALA A C 1
ATOM 620 O O . ALA A 1 79 ? -17.936 -1.829 18.605 1.00 95.06 79 ALA A O 1
ATOM 621 N N . MET A 1 80 ? -16.652 -3.147 17.332 1.00 95.69 80 MET A N 1
ATOM 622 C CA . MET A 1 80 ? -16.564 -2.158 16.253 1.00 95.69 80 MET A CA 1
ATOM 623 C C . MET A 1 80 ? -17.925 -2.023 15.571 1.00 95.69 80 MET A C 1
ATOM 625 O O . MET A 1 80 ? -18.598 -3.028 15.335 1.00 95.69 80 MET A O 1
ATOM 629 N N . LEU A 1 81 ? -18.308 -0.791 15.244 1.00 97.56 81 LEU A N 1
ATOM 630 C CA . LEU A 1 81 ? -19.568 -0.534 14.558 1.00 97.56 81 LEU A CA 1
ATOM 631 C C . LEU A 1 81 ? -19.508 -1.058 13.115 1.00 97.56 81 LEU A C 1
ATOM 633 O O . LEU A 1 81 ? -18.485 -0.857 12.454 1.00 97.56 81 LEU A O 1
ATOM 637 N N . PRO A 1 82 ? -20.588 -1.671 12.590 1.00 97.69 82 PRO A N 1
ATOM 638 C CA . PRO A 1 82 ? -20.629 -2.140 11.204 1.00 97.69 82 PRO A CA 1
ATOM 639 C C . PRO A 1 82 ? -20.282 -1.045 10.189 1.00 97.69 82 PRO A C 1
ATOM 641 O O . PRO A 1 82 ? -19.452 -1.273 9.318 1.00 97.69 82 PRO A O 1
ATOM 644 N N . GLU A 1 83 ? -20.802 0.174 10.378 1.00 97.31 83 GLU A N 1
ATOM 645 C CA . GLU A 1 83 ? -20.499 1.329 9.514 1.00 97.31 83 GLU A CA 1
ATOM 646 C C . GLU A 1 83 ? -18.990 1.629 9.453 1.00 97.31 83 GLU A C 1
ATOM 648 O O . GLU A 1 83 ? -18.446 1.934 8.391 1.00 97.31 83 GLU A O 1
ATOM 653 N N . TYR A 1 84 ? -18.291 1.506 10.585 1.00 97.62 84 TYR A N 1
ATOM 654 C CA . TYR A 1 84 ? -16.845 1.710 10.650 1.00 97.62 84 TYR A CA 1
ATOM 655 C C . TYR A 1 84 ? -16.079 0.591 9.934 1.00 97.62 84 TYR A C 1
ATOM 657 O O . TYR A 1 84 ? -15.140 0.865 9.185 1.00 97.62 84 TYR A O 1
ATOM 665 N N . ILE A 1 85 ? -16.494 -0.663 10.136 1.00 97.31 85 ILE A N 1
ATOM 666 C CA . ILE A 1 85 ? -15.895 -1.835 9.482 1.00 97.31 85 ILE A CA 1
ATOM 667 C C . ILE A 1 85 ? -16.050 -1.730 7.962 1.00 97.31 85 ILE A C 1
ATOM 669 O O . ILE A 1 85 ? -15.072 -1.900 7.229 1.00 97.31 85 ILE A O 1
ATOM 673 N N . ASP A 1 86 ? -17.253 -1.406 7.490 1.00 98.12 86 ASP A N 1
ATOM 674 C CA . ASP A 1 86 ? -17.548 -1.271 6.066 1.00 98.12 86 ASP A CA 1
ATOM 675 C C . ASP A 1 86 ? -16.709 -0.157 5.443 1.00 98.12 86 ASP A C 1
ATOM 677 O O . ASP A 1 86 ? -16.041 -0.373 4.425 1.00 98.12 86 ASP A O 1
ATOM 681 N N . ARG A 1 87 ? -16.631 1.003 6.107 1.00 97.88 87 ARG A N 1
ATOM 682 C CA . ARG A 1 87 ? -15.816 2.117 5.621 1.00 97.88 87 ARG A CA 1
ATOM 683 C C . ARG A 1 87 ? -14.328 1.770 5.563 1.00 97.88 87 ARG A C 1
ATOM 685 O O . ARG A 1 87 ? -13.651 2.064 4.576 1.00 97.88 87 ARG A O 1
ATOM 692 N N . GLN A 1 88 ? -13.807 1.108 6.592 1.00 97.81 88 GLN A N 1
ATOM 693 C CA . GLN A 1 88 ? -12.420 0.648 6.625 1.00 97.81 88 GLN A CA 1
ATOM 694 C C . GLN A 1 88 ? -12.130 -0.357 5.496 1.00 97.81 88 GLN A C 1
ATOM 696 O O . GLN A 1 88 ? -11.071 -0.286 4.862 1.00 97.81 88 GLN A O 1
ATOM 701 N N . ALA A 1 89 ? -13.077 -1.250 5.193 1.00 98.06 89 ALA A N 1
ATOM 702 C CA . ALA A 1 89 ? -12.967 -2.214 4.102 1.00 98.06 89 ALA A CA 1
ATOM 703 C C . ALA A 1 89 ? -13.000 -1.551 2.712 1.00 98.06 89 ALA A C 1
ATOM 705 O O . ALA A 1 89 ? -12.270 -1.980 1.812 1.00 98.06 89 ALA A O 1
ATOM 706 N N . GLU A 1 90 ? -13.800 -0.501 2.517 1.00 98.44 90 GLU A N 1
ATOM 707 C CA . GLU A 1 90 ? -13.791 0.306 1.290 1.00 98.44 90 GLU A CA 1
ATOM 708 C C . GLU A 1 90 ? -12.427 0.957 1.057 1.00 98.44 90 GLU A C 1
ATOM 710 O O . GLU A 1 90 ? -11.810 0.745 0.008 1.00 98.44 90 GLU A O 1
ATOM 715 N N . ILE A 1 91 ? -11.912 1.667 2.066 1.00 98.44 91 ILE A N 1
ATOM 716 C CA . ILE A 1 91 ? -10.601 2.326 1.999 1.00 98.44 91 ILE A CA 1
ATOM 717 C C . ILE A 1 91 ? -9.506 1.296 1.699 1.00 98.44 91 ILE A C 1
ATOM 719 O O . ILE A 1 91 ? -8.642 1.532 0.852 1.00 98.44 91 ILE A O 1
ATOM 723 N N . TYR A 1 92 ? -9.556 0.124 2.335 1.00 98.25 92 TYR A N 1
ATOM 724 C CA . TYR A 1 92 ? -8.617 -0.965 2.074 1.00 98.25 92 TYR A CA 1
ATOM 725 C C . TYR A 1 92 ? -8.618 -1.413 0.603 1.00 98.25 92 TYR A C 1
ATOM 727 O O . TYR A 1 92 ? -7.552 -1.545 -0.010 1.00 98.25 92 TYR A O 1
ATOM 735 N N . ARG A 1 93 ? -9.801 -1.626 0.009 1.00 98.44 93 ARG A N 1
ATOM 736 C CA . ARG A 1 93 ? -9.936 -2.031 -1.403 1.00 98.44 93 ARG A CA 1
ATOM 737 C C . ARG A 1 93 ? -9.399 -0.957 -2.348 1.00 98.44 93 ARG A C 1
ATOM 739 O O . ARG A 1 93 ? -8.729 -1.290 -3.330 1.00 98.44 93 ARG A O 1
ATOM 746 N N . ASP A 1 94 ? -9.655 0.311 -2.045 1.00 98.25 94 ASP A N 1
ATOM 747 C CA . ASP A 1 94 ? -9.174 1.435 -2.846 1.00 98.25 94 ASP A CA 1
ATOM 748 C C . ASP A 1 94 ? -7.655 1.582 -2.779 1.00 98.25 94 ASP A C 1
ATOM 750 O O . ASP A 1 94 ? -7.007 1.737 -3.819 1.00 98.25 94 ASP A O 1
ATOM 754 N N . LEU A 1 95 ? -7.065 1.453 -1.588 1.00 97.75 95 LEU A N 1
ATOM 755 C CA . LEU A 1 95 ? -5.613 1.442 -1.414 1.00 97.75 95 LEU A CA 1
ATOM 756 C C . LEU A 1 95 ? -4.966 0.285 -2.183 1.00 97.75 95 LEU A C 1
ATOM 758 O O . LEU A 1 95 ? -4.013 0.512 -2.927 1.00 97.75 95 LEU A O 1
ATOM 762 N N . LYS A 1 96 ? -5.522 -0.933 -2.101 1.00 97.12 96 LYS A N 1
ATOM 763 C CA . LYS A 1 96 ? -5.039 -2.077 -2.897 1.00 97.12 96 LYS A CA 1
ATOM 764 C C . LYS A 1 96 ? -5.087 -1.799 -4.397 1.00 97.12 96 LYS A C 1
ATOM 766 O O . LYS A 1 96 ? -4.154 -2.142 -5.124 1.00 97.12 96 LYS A O 1
ATOM 771 N N . ARG A 1 97 ? -6.159 -1.165 -4.878 1.00 97.81 97 ARG A N 1
ATOM 772 C CA . ARG A 1 97 ? -6.301 -0.814 -6.296 1.00 97.81 97 ARG A CA 1
ATOM 773 C C . ARG A 1 97 ? -5.263 0.219 -6.729 1.00 97.81 97 ARG A C 1
ATOM 775 O O . ARG A 1 97 ? -4.686 0.059 -7.803 1.00 97.81 97 ARG A O 1
ATOM 782 N N . LYS A 1 98 ? -5.028 1.255 -5.919 1.00 97.06 98 LYS A N 1
ATOM 783 C CA . LYS A 1 98 ? -4.001 2.278 -6.177 1.00 97.06 98 LYS A CA 1
ATOM 784 C C . LYS A 1 98 ? -2.608 1.656 -6.212 1.00 97.06 98 LYS A C 1
ATOM 786 O O . LYS A 1 98 ? -1.924 1.793 -7.220 1.00 97.06 98 LYS A O 1
ATOM 791 N N . LEU A 1 99 ? -2.261 0.858 -5.204 1.00 95.38 99 LEU A N 1
ATOM 792 C CA . LEU A 1 99 ? -0.961 0.196 -5.138 1.00 95.38 99 LEU A CA 1
ATOM 793 C C . LEU A 1 99 ? -0.723 -0.743 -6.327 1.00 95.38 99 LEU A C 1
ATOM 795 O O . LEU A 1 99 ? 0.365 -0.766 -6.894 1.00 95.38 99 LEU A O 1
ATOM 799 N N . LYS A 1 100 ? -1.748 -1.489 -6.763 1.00 96.25 100 LYS A N 1
ATOM 800 C CA . LYS A 1 100 ? -1.645 -2.334 -7.962 1.00 96.25 100 LYS A CA 1
ATOM 801 C C . LYS A 1 100 ? -1.314 -1.513 -9.213 1.00 96.25 100 LYS A C 1
ATOM 803 O O . LYS A 1 100 ? -0.513 -1.960 -10.030 1.00 96.25 100 LYS A O 1
ATOM 808 N N . LYS A 1 101 ? -1.918 -0.330 -9.367 1.00 97.62 101 LYS A N 1
ATOM 809 C CA . LYS A 1 101 ? -1.620 0.578 -10.485 1.00 97.62 101 LYS A CA 1
ATOM 810 C C . LYS A 1 101 ? -0.196 1.123 -10.398 1.00 97.62 101 LYS A C 1
ATOM 812 O O . LYS A 1 101 ? 0.506 1.095 -11.399 1.00 97.62 101 LYS A O 1
ATOM 817 N N . GLU A 1 102 ? 0.241 1.556 -9.220 1.00 96.50 102 GLU A N 1
ATOM 818 C CA . GLU A 1 102 ? 1.607 2.053 -9.007 1.00 96.50 102 GLU A CA 1
ATOM 819 C C . GLU A 1 102 ? 2.657 0.980 -9.307 1.00 96.50 102 GLU A C 1
ATOM 821 O O . GLU A 1 102 ? 3.604 1.232 -10.047 1.00 96.50 102 GLU A O 1
ATOM 826 N N . LYS A 1 103 ? 2.450 -0.255 -8.834 1.00 95.00 103 LYS A N 1
ATOM 827 C CA . LYS A 1 103 ? 3.321 -1.393 -9.166 1.00 95.00 103 LYS A CA 1
ATOM 828 C C . LYS A 1 103 ? 3.397 -1.654 -10.666 1.00 95.00 103 LYS A C 1
ATOM 830 O O . LYS A 1 103 ? 4.470 -1.962 -11.176 1.00 95.00 103 LYS A O 1
ATOM 835 N N . TYR A 1 104 ? 2.270 -1.530 -11.362 1.00 97.56 104 TYR A N 1
ATOM 836 C CA . TYR A 1 104 ? 2.229 -1.703 -12.808 1.00 97.56 104 TYR A CA 1
ATOM 837 C C . TYR A 1 104 ? 3.002 -0.598 -13.541 1.00 97.56 104 TYR A C 1
ATOM 839 O O . TYR A 1 104 ? 3.769 -0.896 -14.450 1.00 97.56 104 TYR A O 1
ATOM 847 N N . ILE A 1 105 ? 2.881 0.657 -13.102 1.00 97.56 105 ILE A N 1
ATOM 848 C CA . ILE A 1 105 ? 3.671 1.774 -13.643 1.00 97.56 105 ILE A CA 1
ATOM 849 C C . ILE A 1 105 ? 5.169 1.520 -13.434 1.00 97.56 105 ILE A C 1
ATOM 851 O O . ILE A 1 105 ? 5.928 1.569 -14.396 1.00 97.56 105 ILE A O 1
ATOM 855 N N . LEU A 1 106 ? 5.583 1.141 -12.221 1.00 96.56 106 LEU A N 1
ATOM 856 C CA . LEU A 1 106 ? 6.984 0.816 -11.919 1.00 96.56 106 LEU A CA 1
ATOM 857 C C . LEU A 1 106 ? 7.522 -0.340 -12.776 1.00 96.56 106 LEU A C 1
ATOM 859 O O . LEU A 1 106 ? 8.709 -0.377 -13.106 1.00 96.56 106 LEU A O 1
ATOM 863 N N . GLN A 1 107 ? 6.675 -1.312 -13.119 1.00 97.50 107 GLN A N 1
ATOM 864 C CA . GLN A 1 107 ? 7.051 -2.379 -14.042 1.00 97.50 107 GLN A CA 1
ATOM 865 C C . GLN A 1 107 ? 7.287 -1.825 -15.453 1.00 97.50 107 GLN A C 1
ATOM 867 O O . GLN A 1 107 ? 8.336 -2.096 -16.037 1.00 97.50 107 GLN A O 1
ATOM 872 N N . LEU A 1 108 ? 6.353 -1.025 -15.973 1.00 98.06 108 LEU A N 1
ATOM 873 C CA . LEU A 1 108 ? 6.475 -0.409 -17.295 1.00 98.06 108 LEU A CA 1
ATOM 874 C C . LEU A 1 108 ? 7.702 0.503 -17.397 1.00 98.06 108 LEU A C 1
ATOM 876 O O . LEU A 1 108 ? 8.403 0.471 -18.403 1.00 98.06 108 LEU A O 1
ATOM 880 N N . GLU A 1 109 ? 8.013 1.266 -16.350 1.00 97.88 109 GLU A N 1
ATOM 881 C CA . GLU A 1 109 ? 9.215 2.102 -16.294 1.00 97.88 109 GLU A CA 1
ATOM 882 C C . GLU A 1 109 ? 10.496 1.271 -16.417 1.00 97.88 109 GLU A C 1
ATOM 884 O O . GLU A 1 109 ? 11.399 1.638 -17.167 1.00 97.88 109 GLU A O 1
ATOM 889 N N . LYS A 1 110 ? 10.573 0.117 -15.740 1.00 96.81 110 LYS A N 1
ATOM 890 C CA . LYS A 1 110 ? 11.723 -0.797 -15.853 1.00 96.81 110 LYS A CA 1
ATOM 891 C C . LYS A 1 110 ? 11.844 -1.399 -17.249 1.00 96.81 110 LYS A C 1
ATOM 893 O O . LYS A 1 110 ? 12.951 -1.530 -17.774 1.00 96.81 110 LYS A O 1
ATOM 898 N N . GLU A 1 111 ? 10.721 -1.792 -17.840 1.00 97.50 111 GLU A N 1
ATOM 899 C CA . GLU A 1 111 ? 10.685 -2.324 -19.203 1.00 97.50 111 GLU A CA 1
ATOM 900 C C . GLU A 1 111 ? 11.132 -1.264 -20.215 1.00 97.50 111 GLU A C 1
ATOM 902 O O . GLU A 1 111 ? 11.986 -1.544 -21.061 1.00 97.50 111 GLU A O 1
ATOM 907 N N . TRP A 1 112 ? 10.640 -0.033 -20.065 1.00 97.94 112 TRP A N 1
ATOM 908 C CA . TRP A 1 112 ? 11.045 1.104 -20.881 1.00 97.94 112 TRP A CA 1
ATOM 909 C C . TRP A 1 112 ? 12.530 1.423 -20.719 1.00 97.94 112 TRP A C 1
ATOM 911 O O . TRP A 1 112 ? 13.226 1.525 -21.724 1.00 97.94 112 TRP A O 1
ATOM 921 N N . GLN A 1 113 ? 13.051 1.499 -19.490 1.00 97.94 113 GLN A N 1
ATOM 922 C CA . GLN A 1 113 ? 14.478 1.739 -19.240 1.00 97.94 113 GLN A CA 1
ATOM 923 C C . GLN A 1 113 ? 15.346 0.706 -19.962 1.00 97.94 113 GLN A C 1
ATOM 925 O O . GLN A 1 113 ? 16.289 1.069 -20.661 1.00 97.94 113 GLN A O 1
ATOM 930 N N . LYS A 1 114 ? 14.988 -0.580 -19.868 1.00 97.38 114 LYS A N 1
ATOM 931 C CA . LYS A 1 114 ? 15.713 -1.661 -20.546 1.00 97.38 114 LYS A CA 1
ATOM 932 C C . LYS A 1 114 ? 15.663 -1.531 -22.070 1.00 97.38 114 LYS A C 1
ATOM 934 O O . LYS A 1 114 ? 16.668 -1.781 -22.736 1.00 97.38 114 LYS A O 1
ATOM 939 N N . ALA A 1 115 ? 14.504 -1.186 -22.626 1.00 97.50 115 ALA A N 1
ATOM 940 C CA . ALA A 1 115 ? 14.355 -0.966 -24.061 1.00 97.50 115 ALA A CA 1
ATOM 941 C C . ALA A 1 115 ? 15.160 0.257 -24.526 1.00 97.50 115 ALA A C 1
ATOM 943 O O . ALA A 1 115 ? 15.852 0.180 -25.538 1.00 97.50 115 ALA A O 1
ATOM 944 N N . ASN A 1 116 ? 15.129 1.342 -23.753 1.00 97.88 116 ASN A N 1
ATOM 945 C CA . ASN A 1 116 ? 15.839 2.577 -24.049 1.00 97.88 116 ASN A CA 1
ATOM 946 C C . ASN A 1 116 ? 17.361 2.389 -24.012 1.00 97.88 116 ASN A C 1
ATOM 948 O O . ASN A 1 116 ? 18.048 2.852 -24.914 1.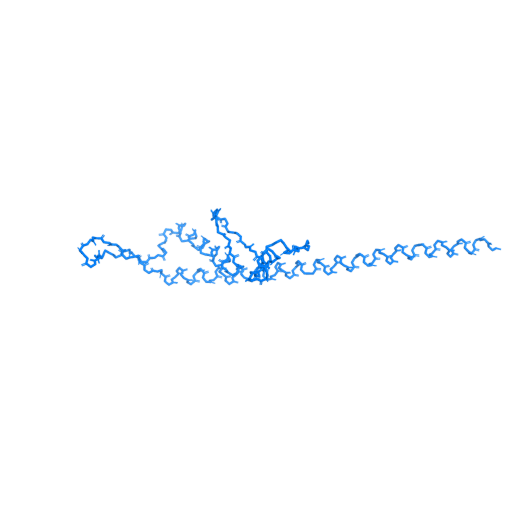00 97.88 116 ASN A O 1
ATOM 952 N N . THR A 1 117 ? 17.894 1.644 -23.037 1.00 98.00 117 THR A N 1
ATOM 953 C CA . THR A 1 117 ? 19.325 1.296 -23.002 1.00 98.00 117 THR A CA 1
ATOM 954 C C . THR A 1 117 ? 19.752 0.559 -24.271 1.00 98.00 117 THR A C 1
ATOM 956 O O . THR A 1 117 ? 20.720 0.954 -24.907 1.00 98.00 117 THR A O 1
ATOM 959 N N . ARG A 1 118 ? 18.988 -0.456 -24.697 1.00 97.19 118 ARG A N 1
ATOM 960 C CA . ARG A 1 118 ? 19.279 -1.198 -25.938 1.00 97.19 118 ARG A CA 1
ATOM 961 C C . ARG A 1 118 ? 19.206 -0.318 -27.182 1.00 97.19 118 ARG A C 1
ATOM 963 O O . ARG A 1 118 ? 19.959 -0.527 -28.127 1.00 97.19 118 ARG A O 1
ATOM 970 N N . PHE A 1 119 ? 18.264 0.620 -27.201 1.00 97.75 119 PHE A N 1
ATOM 971 C CA . PHE A 1 119 ? 18.123 1.565 -28.299 1.00 97.75 119 PHE A CA 1
ATOM 972 C C . PHE A 1 119 ? 19.343 2.486 -28.403 1.00 97.75 119 PHE A C 1
ATOM 974 O O . PHE A 1 119 ? 19.891 2.627 -29.494 1.00 97.75 119 PHE A O 1
ATOM 981 N N . GLU A 1 120 ? 19.799 3.064 -27.289 1.00 98.06 120 GLU A N 1
ATOM 982 C CA . GLU A 1 120 ? 20.991 3.920 -27.288 1.00 98.06 120 GLU A CA 1
ATOM 983 C C . GLU A 1 120 ? 22.257 3.136 -27.663 1.00 98.06 120 GLU A C 1
ATOM 985 O O . GLU A 1 120 ? 23.014 3.598 -28.512 1.00 98.06 120 GLU A O 1
ATOM 990 N N . GLU A 1 121 ? 22.436 1.908 -27.161 1.00 97.31 121 GLU A N 1
ATOM 991 C CA . GLU A 1 121 ? 23.546 1.028 -27.570 1.00 97.31 121 GLU A CA 1
ATOM 992 C C . GLU A 1 121 ? 23.547 0.763 -29.088 1.00 97.31 121 GLU A C 1
ATOM 994 O O . GLU A 1 121 ? 24.580 0.863 -29.753 1.00 97.31 121 GLU A O 1
ATOM 999 N N . ALA A 1 122 ? 22.382 0.453 -29.667 1.00 97.31 122 ALA A N 1
ATOM 1000 C CA . ALA A 1 122 ? 22.256 0.204 -31.104 1.00 97.31 122 ALA A CA 1
ATOM 1001 C C . ALA A 1 122 ? 22.510 1.468 -31.940 1.00 97.31 122 ALA A C 1
ATOM 1003 O O . ALA A 1 122 ? 23.088 1.400 -33.027 1.00 97.31 122 ALA A O 1
ATOM 1004 N N . LYS A 1 123 ? 22.080 2.626 -31.436 1.00 97.69 123 LYS A N 1
ATOM 1005 C CA . LYS A 1 123 ? 22.303 3.927 -32.063 1.00 97.69 123 LYS A CA 1
ATOM 1006 C C . LYS A 1 123 ? 23.788 4.294 -32.062 1.00 97.69 123 LYS A C 1
ATOM 1008 O O . LYS A 1 123 ? 24.290 4.711 -33.102 1.00 97.69 123 LYS A O 1
ATOM 1013 N N . GLU A 1 124 ? 24.498 4.092 -30.955 1.00 97.31 124 GLU A N 1
ATOM 1014 C CA . GLU A 1 124 ? 25.952 4.292 -30.882 1.00 97.31 124 GLU A CA 1
ATOM 1015 C C . GLU A 1 124 ? 26.704 3.379 -31.863 1.00 97.31 124 GLU A C 1
ATOM 1017 O O . GLU A 1 124 ? 27.540 3.853 -32.637 1.00 97.31 124 GLU A O 1
ATOM 1022 N N . ASP A 1 125 ? 26.363 2.089 -31.906 1.00 97.50 125 ASP A N 1
ATOM 1023 C CA . ASP A 1 125 ? 26.969 1.131 -32.839 1.00 97.50 125 ASP A CA 1
ATOM 1024 C C . ASP A 1 125 ? 26.726 1.517 -34.311 1.00 97.50 125 ASP A C 1
ATOM 1026 O O . ASP A 1 125 ? 27.641 1.459 -35.139 1.00 97.50 125 ASP A O 1
ATOM 1030 N N . ALA A 1 126 ? 25.518 1.983 -34.644 1.00 97.06 126 ALA A N 1
ATOM 1031 C CA . ALA A 1 126 ? 25.194 2.466 -35.984 1.00 97.06 126 ALA A CA 1
ATOM 1032 C C . ALA A 1 126 ? 26.040 3.686 -36.386 1.00 97.06 126 ALA A C 1
ATOM 1034 O O . ALA A 1 126 ? 26.549 3.730 -37.509 1.00 97.06 126 ALA A O 1
ATOM 1035 N N . VAL A 1 127 ? 26.241 4.6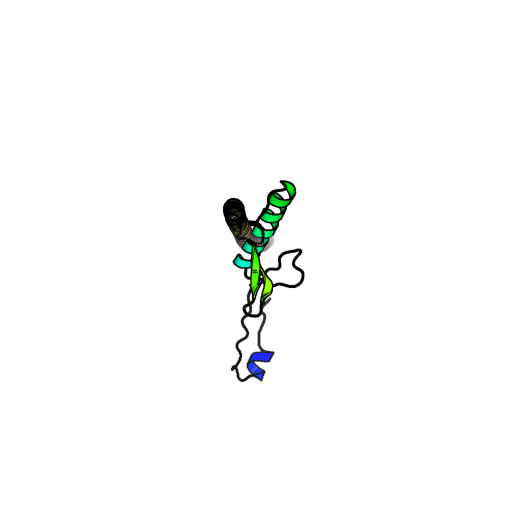44 -35.474 1.00 97.56 127 VAL A N 1
ATOM 1036 C CA . VAL A 1 127 ? 27.095 5.824 -35.702 1.00 97.56 127 VAL A CA 1
ATOM 1037 C C . VAL A 1 127 ? 28.542 5.404 -35.973 1.00 97.56 127 VAL A C 1
ATOM 1039 O O . VAL A 1 127 ? 29.141 5.861 -36.948 1.00 97.56 127 VAL A O 1
ATOM 1042 N N . ILE A 1 128 ? 29.090 4.486 -35.170 1.00 96.81 128 ILE A N 1
ATOM 1043 C CA . ILE A 1 128 ? 30.458 3.972 -35.347 1.00 96.81 128 ILE A CA 1
ATOM 1044 C C . ILE A 1 128 ? 30.610 3.281 -36.707 1.00 96.81 128 IL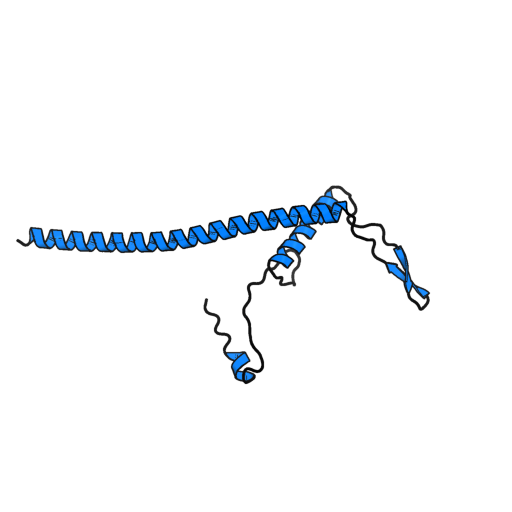E A C 1
ATOM 1046 O O . ILE A 1 128 ? 31.571 3.533 -37.438 1.00 96.81 128 ILE A O 1
ATOM 1050 N N . LYS A 1 129 ? 29.662 2.409 -37.071 1.00 96.62 129 LYS A N 1
ATOM 1051 C CA . LYS A 1 129 ? 29.677 1.699 -38.359 1.00 96.62 129 LYS A CA 1
ATOM 1052 C C . LYS A 1 129 ? 29.570 2.657 -39.541 1.00 96.62 129 LYS A C 1
ATOM 1054 O O . LYS A 1 129 ? 30.271 2.462 -40.532 1.00 96.62 129 LYS A O 1
ATOM 1059 N N . TYR A 1 130 ? 28.738 3.689 -39.429 1.00 96.12 130 TYR A N 1
ATOM 1060 C CA . TYR A 1 130 ? 28.599 4.710 -40.460 1.00 96.12 130 TYR A CA 1
ATOM 1061 C C . TYR A 1 130 ? 29.896 5.504 -40.661 1.00 96.12 130 TYR A C 1
ATOM 1063 O O . TYR A 1 130 ? 30.338 5.650 -41.799 1.00 96.12 130 TYR A O 1
ATOM 1071 N N . GLY A 1 131 ? 30.554 5.935 -39.578 1.00 95.06 131 GLY A N 1
ATOM 1072 C CA . GLY A 1 131 ? 31.850 6.620 -39.657 1.00 95.06 131 GLY A CA 1
ATOM 1073 C C . GLY A 1 131 ? 32.916 5.772 -40.358 1.00 95.06 131 GLY A C 1
ATOM 1074 O O . GLY A 1 131 ? 33.538 6.224 -41.317 1.00 95.06 131 GLY A O 1
ATOM 1075 N N . ARG A 1 132 ? 33.039 4.492 -39.975 1.00 94.31 132 ARG A N 1
ATOM 1076 C CA . ARG A 1 132 ? 33.954 3.539 -40.636 1.00 94.31 132 ARG A CA 1
ATOM 1077 C C . ARG A 1 132 ? 33.657 3.370 -42.127 1.00 94.31 132 ARG A C 1
ATOM 1079 O O . ARG A 1 132 ? 34.577 3.243 -42.930 1.00 94.31 132 ARG A O 1
ATOM 1086 N N . LEU A 1 133 ? 32.378 3.349 -42.504 1.00 94.38 133 LEU A N 1
ATOM 1087 C CA . LEU A 1 133 ? 31.973 3.254 -43.905 1.00 94.38 133 LEU A CA 1
ATOM 1088 C C . LEU A 1 133 ? 32.384 4.507 -44.690 1.00 94.38 133 LEU A C 1
ATOM 1090 O O . LEU A 1 133 ? 32.907 4.379 -45.794 1.00 94.38 133 LEU A O 1
ATOM 1094 N N . GLN A 1 134 ? 32.180 5.702 -44.130 1.00 94.44 134 GLN A N 1
ATOM 1095 C CA . GLN A 1 134 ? 32.593 6.955 -44.768 1.00 94.44 134 GLN A CA 1
ATOM 1096 C C . GLN A 1 134 ? 34.110 7.025 -44.970 1.00 94.44 134 GLN A C 1
ATOM 1098 O O . GLN A 1 134 ? 34.562 7.373 -46.061 1.00 94.44 134 GLN A O 1
ATOM 1103 N N . GLU A 1 135 ? 34.901 6.637 -43.969 1.00 93.56 135 GLU A N 1
ATOM 1104 C CA . GLU A 1 135 ? 36.363 6.552 -44.089 1.00 93.56 135 GLU A CA 1
ATOM 1105 C C . GLU A 1 135 ? 36.784 5.588 -45.208 1.00 93.56 135 GLU A C 1
ATOM 1107 O O . GLU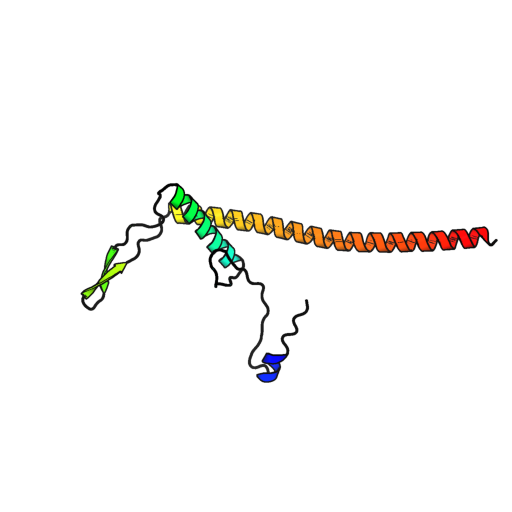 A 1 135 ? 37.636 5.924 -46.028 1.00 93.56 135 GLU A O 1
ATOM 1112 N N . ALA A 1 136 ? 36.152 4.412 -45.294 1.00 91.25 136 ALA A N 1
ATOM 1113 C CA . ALA A 1 136 ? 36.440 3.423 -46.333 1.00 91.25 136 ALA A CA 1
ATOM 1114 C C . ALA A 1 136 ? 36.065 3.894 -47.750 1.00 91.25 136 ALA A C 1
ATOM 1116 O O . ALA A 1 136 ? 36.698 3.482 -48.721 1.00 91.25 136 ALA A O 1
ATOM 1117 N N . ILE A 1 137 ? 35.036 4.738 -47.878 1.00 92.62 137 ILE A N 1
ATOM 1118 C CA . ILE A 1 137 ? 34.642 5.355 -49.152 1.00 92.62 137 ILE A CA 1
ATOM 1119 C C . ILE A 1 137 ? 35.622 6.466 -49.547 1.00 92.62 137 ILE A C 1
ATOM 1121 O O . ILE A 1 137 ? 35.930 6.599 -50.724 1.00 92.62 137 ILE A O 1
ATOM 1125 N N . THR A 1 138 ? 36.104 7.250 -48.580 1.00 88.31 138 THR A N 1
ATOM 1126 C CA . THR A 1 138 ? 36.934 8.444 -48.833 1.00 88.31 138 THR A CA 1
ATOM 1127 C C . THR A 1 138 ? 38.414 8.105 -49.046 1.00 88.31 138 THR A C 1
ATOM 1129 O O . THR A 1 138 ? 39.108 8.824 -49.752 1.00 88.31 138 THR A O 1
ATOM 1132 N N . ASN A 1 139 ? 38.903 7.003 -48.466 1.00 75.44 139 ASN A N 1
ATOM 1133 C CA . ASN A 1 139 ? 40.277 6.507 -48.638 1.00 75.44 139 ASN A CA 1
ATOM 1134 C C . ASN A 1 139 ? 40.462 5.605 -49.883 1.00 75.44 139 ASN A C 1
ATOM 1136 O O . ASN A 1 139 ? 41.438 4.856 -49.958 1.00 75.44 139 ASN A O 1
ATOM 1140 N N . LYS A 1 140 ? 39.521 5.642 -50.832 1.00 54.47 140 LYS A N 1
ATOM 1141 C CA . LYS A 1 140 ? 39.601 5.006 -52.156 1.00 54.47 140 LYS A CA 1
ATOM 1142 C C . LYS A 1 140 ? 39.878 6.052 -53.224 1.00 54.47 140 LYS A C 1
ATOM 1144 O O . LYS A 1 140 ? 40.620 5.704 -54.167 1.00 54.47 140 LYS A O 1
#